Protein AF-A0A929VKB8-F1 (afdb_monomer_lite)

Radius of gyration: 11.56 Å; chains: 1; bounding box: 30×25×24 Å

Secondary structure (DSSP, 8-state):
---HHHHHHHHHHHHTT-HHHHHTT--SHHHHHHHHHH---HHHHHHHHHHHHHS-HHHHHHHH--------PPP-----

pLDDT: mean 89.34, std 10.01, range [55.75, 97.69]

Structure (mmCIF, N/CA/C/O backbone):
data_AF-A0A929VKB8-F1
#
_entry.id   AF-A0A929VKB8-F1
#
loop_
_atom_site.group_PDB
_atom_site.id
_atom_site.type_symbol
_atom_site.label_atom_id
_atom_site.label_alt_id
_atom_site.label_comp_id
_atom_site.label_asym_id
_atom_site.label_entity_id
_atom_site.label_seq_id
_atom_site.pdbx_PDB_ins_code
_atom_site.Cartn_x
_atom_site.Cartn_y
_atom_site.Cartn_z
_atom_site.occupancy
_atom_site.B_iso_or_equiv
_atom_site.auth_seq_id
_atom_site.auth_comp_id
_atom_site.auth_asym_id
_atom_site.auth_atom_id
_atom_site.pdbx_PDB_model_num
ATOM 1 N N . MET A 1 1 ? 13.051 6.728 -0.222 1.00 86.75 1 MET A N 1
ATOM 2 C CA . MET A 1 1 ? 12.407 6.688 1.107 1.00 86.75 1 MET A CA 1
ATOM 3 C C . MET A 1 1 ? 11.168 7.557 1.022 1.00 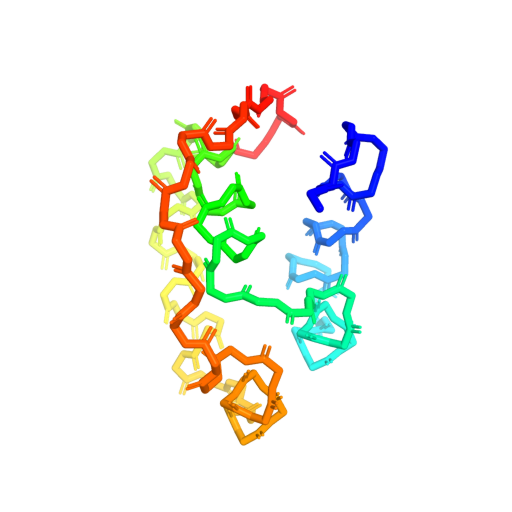86.75 1 MET A C 1
ATOM 5 O O . MET A 1 1 ? 11.289 8.674 0.527 1.00 86.75 1 MET A O 1
ATOM 9 N N . LEU A 1 2 ? 10.008 7.058 1.447 1.00 91.19 2 LEU A N 1
ATOM 10 C CA . LEU A 1 2 ? 8.737 7.767 1.299 1.00 91.19 2 LEU A CA 1
ATOM 11 C C . LEU A 1 2 ? 8.542 8.781 2.432 1.00 91.19 2 LEU A C 1
ATOM 13 O O . LEU A 1 2 ? 8.894 8.516 3.584 1.00 91.19 2 LEU A O 1
ATOM 17 N N . ASN A 1 3 ? 7.950 9.931 2.119 1.00 94.81 3 ASN A N 1
ATOM 18 C CA . ASN A 1 3 ? 7.439 10.851 3.132 1.00 94.81 3 ASN A CA 1
ATOM 19 C C . ASN A 1 3 ? 6.067 10.375 3.663 1.00 94.81 3 ASN A C 1
ATOM 21 O O . ASN A 1 3 ? 5.469 9.435 3.136 1.00 94.81 3 ASN A O 1
ATOM 25 N N . ARG A 1 4 ? 5.544 11.027 4.710 1.00 94.69 4 ARG A N 1
ATOM 26 C CA . ARG A 1 4 ? 4.272 10.628 5.340 1.00 94.69 4 ARG A CA 1
ATOM 27 C C . ARG A 1 4 ? 3.081 10.632 4.374 1.00 94.69 4 ARG A C 1
ATOM 29 O O . ARG A 1 4 ? 2.258 9.725 4.441 1.00 94.69 4 ARG A O 1
ATOM 36 N N . GLU A 1 5 ? 2.976 11.639 3.511 1.00 96.31 5 GLU A N 1
ATOM 37 C CA . GLU A 1 5 ? 1.870 11.770 2.549 1.00 96.31 5 GLU A CA 1
ATOM 38 C C . GLU A 1 5 ? 1.913 10.658 1.502 1.00 96.31 5 GLU A C 1
ATOM 40 O O . GLU A 1 5 ? 0.890 10.056 1.199 1.00 96.31 5 GLU A O 1
ATOM 45 N N . GLN A 1 6 ? 3.108 10.313 1.026 1.00 96.50 6 GLN A N 1
ATOM 46 C CA . GLN A 1 6 ? 3.311 9.202 0.103 1.00 96.50 6 GLN A CA 1
ATOM 47 C C . GLN A 1 6 ? 2.946 7.865 0.753 1.00 96.50 6 GLN A C 1
ATOM 49 O O . GLN A 1 6 ? 2.259 7.061 0.135 1.00 96.50 6 GLN A O 1
ATOM 54 N N . VAL A 1 7 ? 3.342 7.627 2.011 1.00 96.25 7 VAL A N 1
ATOM 55 C CA . VAL A 1 7 ? 2.944 6.408 2.742 1.00 96.25 7 VAL A CA 1
ATOM 56 C C . VAL A 1 7 ? 1.421 6.329 2.904 1.00 96.25 7 VAL A C 1
ATOM 58 O O . VAL A 1 7 ? 0.848 5.247 2.763 1.00 96.25 7 VAL A O 1
ATOM 61 N N . LEU A 1 8 ? 0.757 7.460 3.162 1.00 96.44 8 LEU A N 1
ATOM 62 C CA . LEU A 1 8 ? -0.702 7.520 3.229 1.00 96.44 8 LEU A CA 1
ATOM 63 C C . LEU A 1 8 ? -1.347 7.222 1.865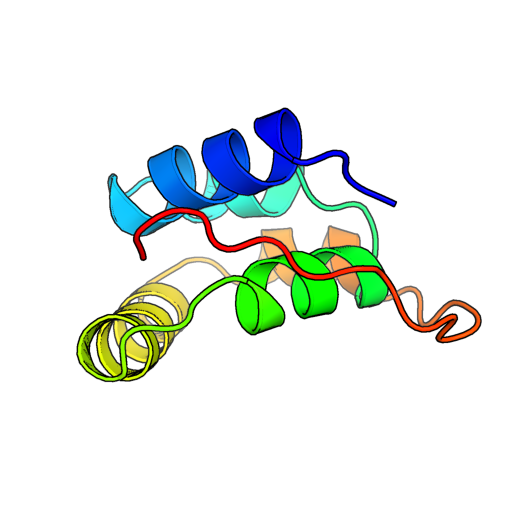 1.00 96.44 8 LEU A C 1
ATOM 65 O O . LEU A 1 8 ? -2.277 6.425 1.812 1.00 96.44 8 LEU A O 1
ATOM 69 N N . GLU A 1 9 ? -0.819 7.774 0.770 1.00 97.12 9 GLU A N 1
ATOM 70 C CA . GLU A 1 9 ? -1.289 7.485 -0.593 1.00 97.12 9 GLU A CA 1
ATOM 71 C C . GLU A 1 9 ? -1.174 5.986 -0.923 1.00 97.12 9 GLU A C 1
ATOM 73 O O . GLU A 1 9 ? -2.118 5.389 -1.450 1.00 97.12 9 GLU A O 1
ATOM 78 N N . VAL A 1 10 ? -0.052 5.344 -0.560 1.00 96.94 10 VAL A N 1
ATOM 79 C CA . VAL A 1 10 ? 0.107 3.886 -0.703 1.00 96.94 10 VAL A CA 1
ATOM 80 C C . VAL A 1 10 ? -0.989 3.154 0.071 1.00 96.94 10 VAL A C 1
ATOM 82 O O . VAL A 1 10 ? -1.615 2.246 -0.474 1.00 96.94 10 VAL A O 1
ATOM 85 N N . ALA A 1 11 ? -1.263 3.560 1.313 1.00 96.44 11 ALA A N 1
ATOM 86 C CA . ALA A 1 11 ? -2.290 2.937 2.143 1.00 96.44 11 ALA A CA 1
ATOM 87 C C . ALA A 1 11 ? -3.701 3.097 1.564 1.00 96.44 11 ALA A C 1
ATOM 89 O O . ALA A 1 11 ? -4.450 2.121 1.513 1.00 96.44 11 ALA A O 1
ATOM 90 N N . GLU A 1 12 ? -4.056 4.290 1.091 1.00 97.06 12 GLU A N 1
ATOM 91 C CA . GLU A 1 12 ? -5.359 4.567 0.482 1.00 97.06 12 GLU A CA 1
ATOM 92 C C . GLU A 1 12 ? -5.583 3.743 -0.788 1.00 97.06 12 GLU A C 1
ATOM 94 O O . GLU A 1 12 ? -6.646 3.141 -0.950 1.00 97.06 12 GLU A O 1
ATOM 99 N N . LEU A 1 13 ? -4.575 3.640 -1.659 1.00 97.69 13 LEU A N 1
ATOM 100 C CA . LEU A 1 13 ? -4.641 2.781 -2.844 1.00 97.69 13 LEU A CA 1
ATOM 101 C C . LEU A 1 13 ? -4.765 1.306 -2.451 1.00 97.69 13 LEU A C 1
ATOM 103 O O . LEU A 1 13 ? -5.634 0.588 -2.953 1.00 97.69 13 LEU A O 1
ATOM 107 N N . PHE A 1 14 ? -3.921 0.859 -1.523 1.00 97.06 14 PHE A N 1
ATOM 108 C CA . PHE A 1 14 ? -3.820 -0.539 -1.136 1.00 97.06 14 PHE A CA 1
ATOM 109 C C . PHE A 1 14 ? -5.094 -1.038 -0.441 1.00 97.06 14 PHE A C 1
ATOM 111 O O . PHE A 1 14 ? -5.706 -2.016 -0.875 1.00 97.06 14 PHE A O 1
ATOM 118 N N . PHE A 1 15 ? -5.550 -0.340 0.603 1.00 95.69 15 PHE A N 1
ATOM 119 C CA . PHE A 1 15 ? -6.770 -0.692 1.334 1.00 95.69 15 PHE A CA 1
ATOM 120 C C . PHE A 1 15 ? -8.056 -0.290 0.600 1.00 95.69 15 PHE A C 1
ATOM 122 O O . PHE A 1 15 ? -9.109 -0.875 0.881 1.00 95.69 15 PHE A O 1
ATOM 129 N N . GLY A 1 16 ? -7.971 0.640 -0.358 1.00 95.94 16 GLY A N 1
ATOM 130 C CA . GLY A 1 16 ? -9.042 1.031 -1.279 1.00 95.94 16 GLY A CA 1
ATOM 131 C C . GLY A 1 16 ? -9.278 0.056 -2.437 1.00 95.94 16 GLY A C 1
ATOM 132 O O . GLY A 1 16 ? -10.113 0.326 -3.298 1.00 95.94 16 GLY A O 1
ATOM 133 N N . GLY A 1 17 ? -8.574 -1.082 -2.469 1.00 95.62 17 GLY A N 1
ATOM 134 C CA . GLY A 1 17 ? -8.802 -2.148 -3.449 1.00 95.62 17 GLY A CA 1
ATOM 135 C C . GLY A 1 17 ? -8.039 -1.983 -4.763 1.00 95.62 17 GLY A C 1
ATOM 136 O O . GLY A 1 17 ? -8.396 -2.627 -5.745 1.00 95.62 17 GLY A O 1
ATOM 137 N N . LYS A 1 18 ? -6.991 -1.151 -4.786 1.00 97.31 18 LYS A N 1
ATOM 138 C CA . LYS A 1 18 ? -6.061 -0.992 -5.916 1.00 97.31 18 LYS A CA 1
ATOM 139 C C . LYS A 1 18 ? -4.622 -1.349 -5.505 1.00 97.31 18 LYS A C 1
ATOM 141 O O . LYS A 1 18 ? -3.732 -0.498 -5.605 1.00 97.31 18 LYS A O 1
ATOM 146 N N . PRO A 1 19 ? -4.367 -2.573 -5.007 1.00 96.81 19 PRO A N 1
ATOM 147 C CA . PRO A 1 19 ? -3.046 -2.949 -4.509 1.00 96.81 19 PRO A CA 1
ATOM 148 C C . PRO A 1 19 ? -1.956 -2.861 -5.584 1.00 96.81 19 PRO A C 1
ATOM 150 O O . PRO A 1 19 ? -0.844 -2.455 -5.269 1.00 96.81 19 PRO A O 1
ATOM 153 N N . GLU A 1 20 ? -2.264 -3.128 -6.854 1.00 96.31 20 GLU A N 1
ATOM 154 C CA . GLU A 1 20 ? -1.302 -3.026 -7.956 1.00 96.31 20 GLU A CA 1
ATOM 155 C C . GLU A 1 20 ? -0.860 -1.583 -8.222 1.00 96.31 20 GLU A C 1
ATOM 157 O O . GLU A 1 20 ? 0.304 -1.347 -8.537 1.00 96.31 20 GLU A O 1
ATOM 162 N N . GLU A 1 21 ? -1.751 -0.601 -8.058 1.00 97.25 21 GLU A N 1
ATOM 163 C CA . GLU A 1 21 ? -1.369 0.815 -8.132 1.00 97.25 21 GLU A CA 1
ATOM 164 C C . GLU A 1 21 ? -0.525 1.223 -6.923 1.00 97.25 21 GLU A C 1
ATOM 166 O O . GLU A 1 21 ? 0.433 1.978 -7.073 1.00 97.25 21 GLU A O 1
ATOM 171 N N . ALA A 1 22 ? -0.821 0.676 -5.740 1.00 97.00 22 ALA A N 1
ATOM 172 C CA . ALA A 1 22 ? -0.003 0.889 -4.550 1.00 97.00 22 ALA A CA 1
ATOM 173 C C . ALA A 1 22 ? 1.418 0.317 -4.722 1.00 97.00 22 ALA A C 1
ATOM 175 O O . ALA A 1 22 ? 2.391 0.956 -4.329 1.00 97.00 22 ALA A O 1
ATOM 176 N N . TYR A 1 23 ? 1.566 -0.843 -5.368 1.00 95.81 23 TYR A N 1
ATOM 177 C CA . TYR A 1 23 ? 2.877 -1.446 -5.636 1.00 95.81 23 TYR A CA 1
ATOM 178 C C . TYR A 1 23 ? 3.759 -0.600 -6.557 1.00 95.81 23 TYR A C 1
ATOM 180 O O . TYR A 1 23 ? 4.969 -0.577 -6.372 1.00 95.81 23 TYR A O 1
ATOM 188 N N . LYS A 1 24 ? 3.178 0.151 -7.500 1.00 94.94 24 LYS A N 1
ATOM 189 C CA . LYS A 1 24 ? 3.937 1.071 -8.369 1.00 94.94 24 LYS A CA 1
ATOM 190 C C . LYS A 1 24 ? 4.470 2.302 -7.630 1.00 94.94 24 LYS A C 1
ATOM 192 O O . LYS A 1 24 ? 5.317 3.013 -8.165 1.00 94.94 24 LYS A O 1
ATOM 197 N N . LYS A 1 25 ? 3.938 2.600 -6.438 1.00 95.25 25 LYS A N 1
ATOM 198 C CA . LYS A 1 25 ? 4.341 3.751 -5.614 1.00 95.25 25 LYS A CA 1
ATOM 199 C C . LYS A 1 25 ? 5.550 3.455 -4.731 1.00 95.25 25 LYS A C 1
ATOM 201 O O . LYS A 1 25 ? 6.158 4.395 -4.229 1.00 95.25 25 LYS A O 1
ATOM 206 N N . VAL A 1 26 ? 5.901 2.182 -4.555 1.00 91.69 26 VAL A N 1
ATOM 207 C CA . VAL A 1 26 ? 7.144 1.775 -3.896 1.00 91.69 26 VAL A CA 1
ATOM 208 C C . VAL A 1 26 ? 8.203 1.456 -4.947 1.00 91.69 26 VAL A C 1
ATOM 210 O O . VAL A 1 26 ? 7.898 0.951 -6.022 1.00 91.69 26 VAL A O 1
ATOM 213 N N . SER A 1 27 ? 9.458 1.766 -4.644 1.00 89.75 27 SER A N 1
ATOM 214 C CA . SER A 1 27 ? 10.603 1.549 -5.541 1.00 89.75 27 SER A CA 1
ATOM 215 C C . SER A 1 27 ? 11.666 0.619 -4.956 1.00 89.75 27 SER A C 1
ATOM 217 O O . SER A 1 27 ? 12.705 0.391 -5.574 1.00 89.75 27 SER A O 1
ATOM 219 N N . SER A 1 28 ? 11.436 0.121 -3.739 1.00 89.62 28 SER A N 1
ATOM 220 C CA . SER A 1 28 ? 12.355 -0.770 -3.036 1.00 89.62 28 SER A CA 1
ATOM 221 C C . SER A 1 28 ? 11.650 -1.561 -1.938 1.00 89.62 28 SER A C 1
ATOM 223 O O . SER A 1 28 ? 10.593 -1.164 -1.434 1.00 89.62 28 SER A O 1
ATOM 225 N N . MET A 1 29 ? 12.287 -2.649 -1.497 1.00 89.12 29 MET A N 1
ATOM 226 C CA . MET A 1 29 ? 11.829 -3.404 -0.329 1.00 89.12 29 MET A CA 1
ATOM 227 C C . MET A 1 29 ? 11.839 -2.554 0.953 1.00 89.12 29 MET A C 1
ATOM 229 O O . MET A 1 29 ? 10.974 -2.725 1.806 1.00 89.12 29 MET A O 1
ATOM 233 N N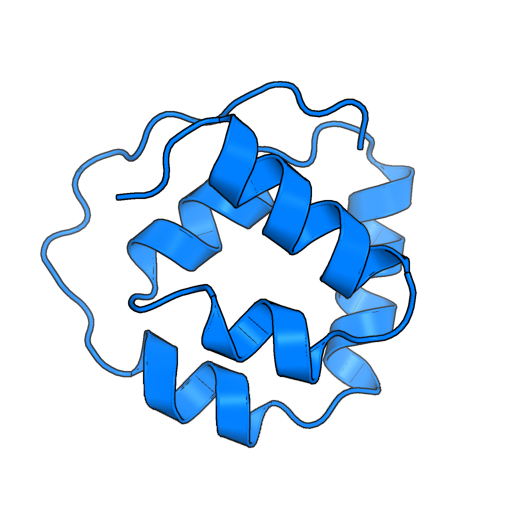 . SER A 1 30 ? 12.763 -1.596 1.080 1.00 90.00 30 SER A N 1
ATOM 234 C CA . SER A 1 30 ? 12.824 -0.696 2.239 1.00 90.00 30 SER A CA 1
ATOM 235 C C . SER A 1 30 ? 11.610 0.236 2.315 1.00 90.00 30 SER A C 1
ATOM 237 O O . SER A 1 30 ? 11.057 0.431 3.393 1.00 90.00 30 SER A O 1
ATOM 239 N N . GLU A 1 31 ? 11.144 0.770 1.183 1.00 91.44 31 GLU A N 1
ATOM 240 C CA . GLU A 1 31 ? 9.910 1.572 1.130 1.00 91.44 31 GLU A CA 1
ATOM 241 C C . GLU A 1 31 ? 8.662 0.724 1.372 1.00 91.44 31 GLU A C 1
ATOM 243 O O . GLU A 1 31 ? 7.734 1.168 2.049 1.00 91.44 31 GLU A O 1
ATOM 248 N N . TRP A 1 32 ? 8.655 -0.519 0.885 1.00 93.00 32 TRP A N 1
ATOM 249 C CA . TRP A 1 32 ? 7.598 -1.464 1.223 1.00 93.00 32 TRP A CA 1
ATOM 250 C C . TRP A 1 32 ? 7.561 -1.745 2.731 1.00 93.00 32 TRP A C 1
ATOM 252 O O . TRP A 1 32 ? 6.511 -1.607 3.350 1.00 93.00 32 TRP A O 1
ATOM 262 N N . ALA A 1 33 ? 8.709 -2.037 3.346 1.00 91.06 33 ALA A N 1
ATOM 263 C CA . ALA A 1 33 ? 8.826 -2.245 4.788 1.00 91.06 33 ALA A CA 1
ATOM 264 C C . ALA A 1 33 ? 8.419 -0.999 5.593 1.00 91.06 33 ALA A C 1
ATOM 266 O O . ALA A 1 33 ? 7.780 -1.115 6.640 1.00 91.06 33 ALA A O 1
ATOM 267 N N . GLN A 1 34 ? 8.742 0.197 5.091 1.00 92.62 34 GLN A N 1
ATOM 268 C CA . GLN A 1 34 ? 8.310 1.469 5.667 1.00 92.62 34 GLN A CA 1
ATOM 269 C C . GLN A 1 34 ? 6.781 1.584 5.689 1.00 92.62 34 GLN A C 1
ATOM 271 O O . GLN A 1 34 ? 6.202 1.923 6.724 1.00 92.62 34 GLN A O 1
ATOM 276 N N . PHE A 1 35 ? 6.124 1.280 4.566 1.00 94.12 35 PHE A N 1
ATOM 277 C CA . PHE A 1 35 ? 4.668 1.259 4.464 1.00 94.12 35 PHE A CA 1
ATOM 278 C C . PHE A 1 35 ? 4.058 0.231 5.422 1.00 94.12 35 PHE A C 1
ATOM 280 O O . PHE A 1 35 ? 3.213 0.586 6.241 1.00 94.12 35 PHE A O 1
ATOM 287 N N . THR A 1 36 ? 4.525 -1.017 5.394 1.00 92.75 36 THR A N 1
ATOM 288 C CA . THR A 1 36 ? 3.957 -2.076 6.239 1.00 92.75 36 THR A CA 1
ATOM 289 C C . THR A 1 36 ? 4.186 -1.809 7.720 1.00 92.75 36 THR A C 1
ATOM 291 O O . THR A 1 36 ? 3.294 -2.011 8.532 1.00 92.75 36 THR A O 1
ATOM 294 N N . GLY A 1 37 ? 5.355 -1.274 8.081 1.00 91.94 37 GLY A N 1
ATOM 295 C CA . GLY A 1 37 ? 5.665 -0.867 9.449 1.00 91.94 37 GLY A CA 1
ATOM 296 C C . GLY A 1 37 ? 4.865 0.350 9.925 1.00 91.94 37 GLY A C 1
ATOM 297 O O . GLY A 1 37 ? 4.815 0.601 11.129 1.00 91.94 37 GLY A O 1
ATOM 298 N N . SER A 1 38 ? 4.244 1.102 9.013 1.00 93.00 38 SER A N 1
ATOM 299 C CA . SER A 1 38 ? 3.355 2.234 9.312 1.00 93.00 38 SER A CA 1
ATOM 300 C C . SER A 1 38 ? 1.907 1.802 9.585 1.00 93.00 38 SER A C 1
ATOM 302 O O . SER A 1 38 ? 1.129 2.587 10.117 1.00 93.00 38 SER A O 1
ATOM 304 N N . ILE A 1 39 ? 1.549 0.547 9.296 1.00 92.00 39 ILE A N 1
ATOM 305 C CA . ILE A 1 39 ? 0.257 -0.048 9.663 1.00 92.00 39 ILE A CA 1
ATOM 306 C C . ILE A 1 39 ? 0.342 -0.470 11.135 1.00 92.00 39 ILE A C 1
ATOM 308 O O . ILE A 1 39 ? 1.122 -1.354 11.490 1.00 92.00 39 ILE A O 1
ATOM 312 N N . LYS A 1 40 ? -0.416 0.184 12.018 1.00 88.56 40 LYS A N 1
ATOM 313 C CA . LYS A 1 40 ? -0.350 -0.035 13.472 1.00 88.56 40 LYS A CA 1
ATOM 314 C C . LYS A 1 40 ? -1.551 -0.802 14.020 1.00 88.56 40 LYS A C 1
ATOM 316 O O . LYS A 1 40 ? -1.456 -1.337 15.126 1.00 88.56 40 LYS A O 1
ATOM 321 N N . LYS A 1 41 ? -2.675 -0.899 13.296 1.00 87.94 41 LYS A N 1
ATOM 322 C CA . LYS A 1 41 ? -3.839 -1.667 13.770 1.00 87.94 41 LYS A CA 1
ATOM 323 C C . LYS A 1 41 ? -3.739 -3.134 13.358 1.00 87.94 41 LYS A C 1
ATOM 325 O O . LYS A 1 41 ? -3.681 -3.474 12.178 1.00 87.94 41 LYS A O 1
ATOM 330 N N . ASN A 1 42 ? -3.851 -4.029 14.340 1.00 85.00 42 ASN A N 1
ATOM 331 C CA . ASN A 1 42 ? -3.787 -5.484 14.136 1.00 85.00 42 ASN A CA 1
ATOM 332 C C . ASN A 1 42 ? -4.798 -6.014 13.098 1.00 85.00 42 ASN A C 1
ATOM 334 O O . ASN A 1 42 ? -4.517 -6.977 12.383 1.00 85.00 42 ASN A O 1
ATOM 338 N N . GLU A 1 43 ? -5.982 -5.401 12.999 1.00 87.69 43 GLU A N 1
ATOM 339 C CA . GLU A 1 43 ? -6.993 -5.770 11.999 1.00 87.69 43 GLU A CA 1
ATOM 340 C C . GLU A 1 43 ? -6.503 -5.556 10.558 1.00 87.69 43 GLU A C 1
ATOM 342 O O . GLU A 1 43 ? -6.780 -6.372 9.671 1.00 87.69 43 GLU A O 1
ATOM 347 N N . ASN A 1 44 ? -5.715 -4.502 10.337 1.00 90.44 44 ASN A N 1
ATOM 348 C CA . ASN A 1 44 ? -5.194 -4.147 9.028 1.00 90.44 44 ASN A CA 1
ATOM 349 C C . ASN A 1 44 ? -4.000 -5.012 8.637 1.00 90.44 44 ASN A C 1
ATOM 351 O O . ASN A 1 44 ? -3.843 -5.301 7.454 1.00 90.44 44 ASN A O 1
ATOM 355 N N . ASP A 1 45 ? -3.266 -5.554 9.609 1.00 87.81 45 ASP A N 1
ATOM 356 C CA . ASP A 1 45 ? -2.215 -6.545 9.370 1.00 87.81 45 ASP A CA 1
ATOM 357 C C . ASP A 1 45 ? -2.788 -7.829 8.736 1.00 87.81 45 ASP A C 1
ATOM 359 O O . ASP A 1 45 ? -2.318 -8.325 7.706 1.00 87.81 45 ASP A O 1
ATOM 363 N N . ARG A 1 46 ? -3.904 -8.339 9.285 1.00 91.31 46 ARG A N 1
ATOM 364 C CA . ARG A 1 46 ? -4.625 -9.483 8.697 1.00 91.31 46 ARG A CA 1
ATOM 365 C C . ARG A 1 46 ? -5.199 -9.135 7.325 1.00 91.31 46 ARG A C 1
ATOM 367 O O . ARG A 1 46 ? -5.108 -9.942 6.396 1.00 91.31 46 ARG A O 1
ATOM 374 N N . ARG A 1 47 ? -5.814 -7.958 7.199 1.00 94.06 47 ARG A N 1
ATOM 375 C CA . ARG A 1 47 ? -6.438 -7.498 5.952 1.00 94.06 47 ARG A CA 1
ATOM 376 C C . ARG A 1 47 ? -5.404 -7.334 4.837 1.00 94.06 47 ARG A C 1
ATOM 378 O O . ARG A 1 47 ? -5.658 -7.772 3.719 1.00 94.06 47 ARG A O 1
ATOM 385 N N . MET A 1 48 ? -4.220 -6.818 5.154 1.00 94.12 48 MET A N 1
ATOM 386 C CA . MET A 1 48 ? -3.106 -6.676 4.224 1.00 94.12 48 MET A CA 1
ATOM 387 C C . MET A 1 48 ? -2.678 -8.024 3.644 1.00 94.12 48 MET A C 1
ATOM 389 O O . MET A 1 48 ? -2.596 -8.162 2.425 1.00 94.12 48 MET A O 1
ATOM 393 N N . ARG A 1 49 ? -2.494 -9.051 4.484 1.00 92.31 49 ARG A N 1
ATOM 394 C CA . ARG A 1 49 ? -2.140 -10.405 4.012 1.00 92.31 49 ARG A CA 1
ATOM 395 C C . ARG A 1 49 ? -3.193 -10.994 3.070 1.00 92.31 49 ARG A C 1
ATOM 397 O O . ARG A 1 49 ? -2.845 -11.706 2.131 1.00 92.31 49 ARG A O 1
ATOM 404 N N . ILE A 1 50 ? -4.476 -10.714 3.315 1.00 95.88 50 ILE A N 1
ATOM 405 C CA . ILE A 1 50 ? -5.576 -11.153 2.443 1.00 95.88 50 ILE A CA 1
ATOM 406 C C . ILE A 1 50 ? -5.525 -10.427 1.096 1.00 95.88 50 ILE A C 1
ATOM 408 O O . ILE A 1 50 ? -5.686 -11.083 0.069 1.00 95.88 50 ILE A O 1
ATOM 412 N N . ILE A 1 51 ? -5.297 -9.109 1.101 1.00 96.44 51 ILE A N 1
ATOM 413 C CA . ILE A 1 51 ? -5.159 -8.303 -0.120 1.00 96.44 51 ILE A CA 1
ATOM 414 C C . ILE A 1 51 ? -3.985 -8.825 -0.950 1.00 96.44 51 ILE A C 1
ATOM 416 O O . ILE A 1 51 ? -4.192 -9.193 -2.099 1.00 96.44 51 ILE A O 1
ATOM 420 N N . MET A 1 52 ? -2.800 -8.974 -0.346 1.00 94.81 52 MET A N 1
ATOM 421 C CA . MET A 1 52 ? -1.608 -9.484 -1.038 1.00 94.81 52 MET A CA 1
ATOM 422 C C . MET A 1 52 ? -1.804 -10.877 -1.640 1.00 94.81 52 MET A C 1
ATOM 424 O O . MET A 1 52 ? -1.320 -11.160 -2.725 1.00 94.81 52 MET A O 1
ATOM 428 N N . ARG A 1 53 ? -2.512 -11.777 -0.946 1.00 94.75 53 ARG A N 1
ATOM 429 C CA . ARG A 1 53 ? -2.772 -13.131 -1.466 1.00 94.75 53 ARG A CA 1
ATOM 430 C C . ARG A 1 53 ? -3.687 -13.122 -2.698 1.00 94.75 53 ARG A C 1
ATOM 432 O O . ARG A 1 53 ? -3.722 -14.105 -3.430 1.00 94.75 53 ARG A O 1
ATOM 439 N N . ARG A 1 54 ? -4.483 -12.066 -2.871 1.00 95.25 54 ARG A N 1
ATOM 440 C CA . ARG A 1 54 ? -5.470 -11.931 -3.949 1.00 95.25 54 ARG A CA 1
ATOM 441 C C . ARG A 1 54 ? -5.015 -11.002 -5.076 1.00 95.25 54 ARG A C 1
ATOM 443 O O . ARG A 1 54 ? -5.686 -10.985 -6.101 1.00 95.25 54 ARG A O 1
ATOM 450 N N . SER A 1 55 ? -3.950 -10.232 -4.876 1.00 94.25 55 SER A N 1
ATOM 451 C CA . SER A 1 55 ? -3.410 -9.285 -5.849 1.00 94.25 55 SER A CA 1
ATOM 452 C C . SER A 1 55 ? -2.369 -9.926 -6.764 1.00 94.25 55 SER A C 1
ATOM 454 O O . SER A 1 55 ? -1.837 -11.005 -6.488 1.00 94.25 55 SER A O 1
ATOM 456 N N . ASP A 1 56 ? -2.058 -9.235 -7.858 1.00 94.75 56 ASP A N 1
ATOM 457 C CA . ASP A 1 56 ? -0.923 -9.576 -8.709 1.00 94.75 56 ASP A CA 1
ATOM 458 C C . ASP A 1 56 ? 0.385 -9.060 -8.088 1.00 94.75 56 ASP A C 1
ATOM 460 O O . ASP A 1 56 ? 0.736 -7.878 -8.165 1.00 94.75 56 ASP A O 1
ATOM 464 N N . LEU A 1 57 ? 1.132 -9.975 -7.471 1.00 94.00 57 LEU A N 1
ATOM 465 C CA . LEU A 1 57 ? 2.416 -9.668 -6.844 1.00 94.00 57 LEU A CA 1
ATOM 466 C C . LEU A 1 57 ? 3.561 -9.475 -7.850 1.00 94.00 57 LEU A C 1
ATOM 468 O O . LEU A 1 57 ? 4.634 -9.047 -7.437 1.00 94.00 57 LEU A O 1
ATOM 472 N N . SER A 1 58 ? 3.364 -9.726 -9.151 1.00 94.38 58 SER A N 1
ATOM 473 C CA . SER A 1 58 ? 4.418 -9.511 -10.153 1.00 94.38 58 SER A CA 1
ATOM 474 C C . SER A 1 58 ? 4.800 -8.035 -10.298 1.00 94.38 58 SER A C 1
ATOM 476 O O . SER A 1 58 ? 5.939 -7.716 -10.640 1.00 94.38 58 SER A O 1
ATOM 478 N N . VAL A 1 59 ? 3.866 -7.118 -10.013 1.00 92.06 59 VAL A N 1
ATOM 479 C CA . VAL A 1 59 ? 4.144 -5.676 -9.968 1.00 92.06 59 VAL A CA 1
ATOM 480 C C . VAL A 1 59 ? 5.016 -5.362 -8.760 1.00 92.06 59 VAL A C 1
ATOM 482 O O . VAL A 1 59 ? 6.057 -4.734 -8.910 1.00 92.06 59 VAL A O 1
ATOM 485 N N . TRP A 1 60 ? 4.623 -5.845 -7.580 1.00 93.19 60 TRP A N 1
ATOM 486 C CA . TRP A 1 60 ? 5.400 -5.676 -6.355 1.00 93.19 60 TRP A CA 1
ATOM 487 C C . TRP A 1 60 ? 6.830 -6.205 -6.520 1.00 93.19 60 TRP A C 1
ATOM 489 O O . TRP A 1 60 ? 7.773 -5.460 -6.279 1.00 93.19 60 TRP A O 1
ATOM 499 N N . ASP A 1 61 ? 6.987 -7.425 -7.039 1.00 91.44 61 ASP A N 1
ATOM 500 C CA . ASP A 1 61 ? 8.283 -8.086 -7.236 1.00 91.44 61 ASP A CA 1
ATOM 501 C C . ASP A 1 61 ? 9.235 -7.271 -8.132 1.00 91.44 61 ASP A C 1
ATOM 503 O O . ASP A 1 61 ? 10.38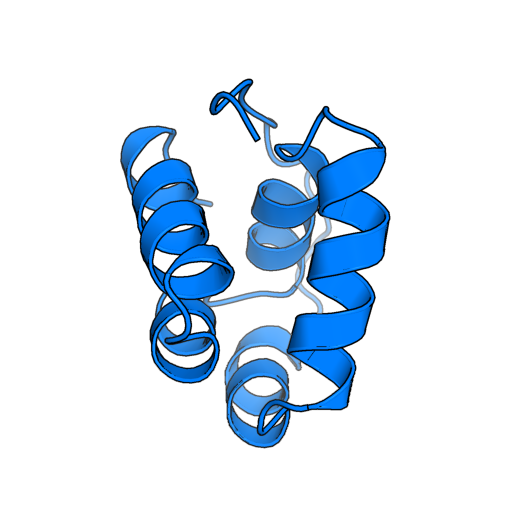9 -7.041 -7.776 1.00 91.44 61 ASP A O 1
ATOM 507 N N . LYS A 1 62 ? 8.738 -6.704 -9.243 1.00 89.94 62 LYS A N 1
ATOM 508 C CA . LYS A 1 62 ? 9.537 -5.820 -10.121 1.00 89.94 62 LYS A CA 1
ATOM 509 C C . LYS A 1 62 ? 10.093 -4.592 -9.402 1.00 89.94 62 LYS A C 1
ATOM 511 O O . LYS A 1 62 ? 11.154 -4.098 -9.781 1.00 89.94 62 LYS A O 1
ATOM 516 N N . HIS A 1 63 ? 9.365 -4.081 -8.414 1.00 84.88 63 HIS A N 1
ATOM 517 C CA . HIS A 1 63 ? 9.717 -2.867 -7.685 1.00 84.88 63 HIS A CA 1
ATOM 518 C C . HIS A 1 63 ? 10.503 -3.144 -6.397 1.00 84.88 63 HIS A C 1
ATOM 520 O O . HIS A 1 63 ? 11.196 -2.254 -5.913 1.00 84.88 63 HIS A O 1
ATOM 526 N N . THR A 1 64 ? 10.437 -4.355 -5.838 1.00 82.44 64 THR A N 1
ATOM 527 C CA . THR A 1 64 ? 11.104 -4.707 -4.572 1.00 82.44 64 THR A CA 1
ATOM 528 C C . THR A 1 64 ? 12.274 -5.679 -4.718 1.00 82.44 64 THR A C 1
ATOM 530 O O . THR A 1 64 ? 1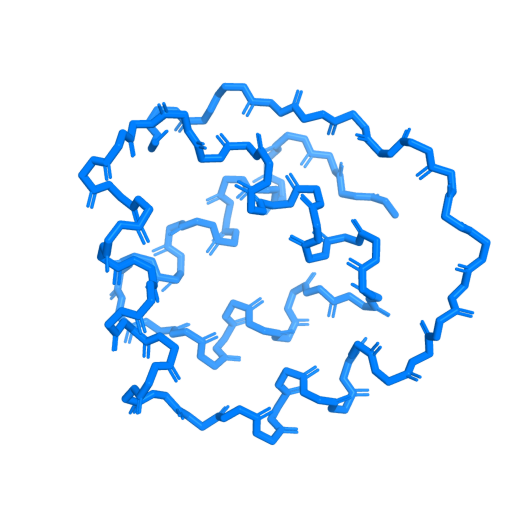3.003 -5.867 -3.746 1.00 82.44 64 THR A O 1
ATOM 533 N N . ALA A 1 65 ? 12.523 -6.228 -5.914 1.00 72.56 65 ALA A N 1
ATOM 534 C CA . ALA A 1 65 ? 13.610 -7.178 -6.183 1.00 72.56 65 ALA A CA 1
ATOM 535 C C . ALA A 1 65 ? 15.025 -6.659 -5.855 1.00 72.56 65 ALA A C 1
ATOM 537 O O . ALA A 1 65 ? 15.947 -7.451 -5.655 1.00 72.56 65 ALA A O 1
ATOM 538 N N . VAL A 1 66 ? 15.227 -5.339 -5.792 1.00 65.00 66 VAL A N 1
ATOM 539 C CA . VAL A 1 66 ? 16.519 -4.752 -5.421 1.00 65.00 66 VAL A CA 1
ATOM 540 C C . VAL A 1 66 ? 16.597 -4.600 -3.901 1.00 65.00 66 VAL A C 1
ATOM 542 O O . VAL A 1 66 ? 16.039 -3.668 -3.319 1.00 65.00 66 VAL A O 1
ATOM 545 N N . ILE A 1 67 ? 17.332 -5.513 -3.260 1.00 59.03 67 ILE A N 1
ATOM 546 C CA . ILE A 1 67 ? 17.701 -5.424 -1.842 1.00 59.03 67 ILE A CA 1
ATOM 547 C C . ILE A 1 67 ? 18.802 -4.363 -1.710 1.00 59.03 67 ILE A C 1
ATOM 549 O O . ILE A 1 67 ? 19.989 -4.637 -1.882 1.00 59.03 67 ILE A O 1
ATOM 553 N N . GLY A 1 68 ? 18.397 -3.113 -1.488 1.00 59.44 68 GLY A N 1
ATOM 554 C CA . GLY A 1 68 ? 19.303 -2.028 -1.113 1.00 59.44 68 GLY A CA 1
ATOM 555 C C . GLY A 1 68 ? 19.695 -2.103 0.365 1.00 59.44 68 GLY A C 1
ATOM 556 O O . GLY A 1 68 ? 19.079 -2.825 1.142 1.00 59.44 68 GLY A O 1
ATOM 557 N N . ASN A 1 69 ? 20.712 -1.329 0.759 1.00 55.75 69 ASN A N 1
ATOM 558 C CA . ASN A 1 69 ? 21.125 -1.189 2.159 1.00 55.75 69 A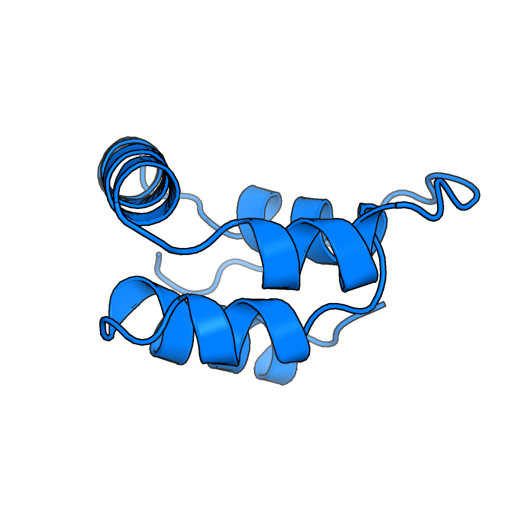SN A CA 1
ATOM 559 C C . ASN A 1 69 ? 19.908 -0.806 3.020 1.00 55.75 69 ASN A C 1
ATOM 561 O O . ASN A 1 69 ? 19.360 0.289 2.861 1.00 55.75 69 ASN A O 1
ATOM 565 N N . GLU A 1 70 ? 19.494 -1.708 3.912 1.00 58.62 70 GLU A N 1
ATOM 566 C CA . GLU A 1 70 ? 18.350 -1.558 4.815 1.00 58.62 70 GLU A CA 1
ATOM 567 C C . GLU A 1 70 ? 18.645 -0.501 5.890 1.00 58.62 70 GLU A C 1
ATOM 569 O O . GLU A 1 70 ? 18.813 -0.779 7.074 1.00 58.62 70 GLU A O 1
ATOM 574 N N . SER A 1 71 ? 18.741 0.760 5.478 1.00 61.41 71 SER A N 1
ATOM 575 C CA . SER A 1 71 ? 18.615 1.874 6.410 1.00 61.41 71 SER A CA 1
ATOM 576 C C . SER A 1 71 ? 17.224 1.808 7.048 1.00 61.41 71 SER A C 1
ATOM 578 O O . SER A 1 71 ? 16.225 1.631 6.346 1.00 61.41 71 SER A O 1
ATOM 580 N N . MET A 1 72 ? 17.153 1.918 8.381 1.00 66.81 72 MET A N 1
ATOM 581 C CA . MET A 1 72 ? 15.881 1.998 9.105 1.00 66.81 72 MET A CA 1
ATOM 582 C C . MET A 1 72 ? 15.067 3.174 8.556 1.00 66.81 72 MET A C 1
ATOM 584 O O . MET A 1 72 ? 15.342 4.334 8.858 1.00 66.81 72 MET A O 1
ATOM 588 N N . CYS A 1 73 ? 14.073 2.869 7.725 1.00 77.56 73 CYS A N 1
ATOM 589 C CA . CYS A 1 73 ? 13.156 3.867 7.201 1.00 77.56 73 CYS A CA 1
ATOM 590 C C . CYS A 1 73 ? 12.173 4.266 8.318 1.00 77.56 73 CYS A C 1
ATOM 592 O O . CYS A 1 73 ? 11.666 3.390 9.026 1.00 77.56 73 CYS A O 1
ATOM 594 N N . PRO A 1 74 ? 11.881 5.563 8.506 1.00 86.31 74 PRO A N 1
ATOM 595 C CA . PRO A 1 74 ? 10.961 6.013 9.539 1.00 86.31 74 PRO A CA 1
ATOM 596 C C . PRO A 1 74 ? 9.545 5.524 9.227 1.00 86.31 74 PRO A C 1
ATOM 598 O O . PRO A 1 74 ? 9.067 5.672 8.106 1.00 86.31 74 PRO A O 1
ATOM 601 N N . THR A 1 75 ? 8.853 4.976 10.223 1.00 90.06 75 THR A N 1
ATOM 602 C CA . THR A 1 75 ? 7.431 4.617 10.091 1.00 90.06 75 THR A CA 1
ATOM 603 C C . THR A 1 75 ? 6.554 5.756 10.593 1.00 90.06 75 THR A C 1
ATOM 605 O O . THR A 1 75 ? 6.952 6.503 11.489 1.00 90.06 75 THR A O 1
ATOM 608 N N . TYR A 1 76 ? 5.357 5.887 10.032 1.00 90.25 76 TYR A N 1
ATOM 609 C CA . TYR A 1 76 ? 4.395 6.919 10.405 1.00 90.25 76 TYR A CA 1
ATOM 610 C C . TYR A 1 76 ? 3.115 6.275 10.930 1.00 90.25 76 TYR A C 1
ATOM 612 O O . TYR A 1 76 ? 2.684 5.258 10.404 1.00 90.25 76 TYR A O 1
ATOM 620 N N . ASP A 1 77 ? 2.474 6.870 11.935 1.00 88.88 77 ASP A N 1
ATOM 621 C CA . ASP A 1 77 ? 1.081 6.527 12.230 1.00 88.88 77 ASP A CA 1
ATOM 622 C C . ASP A 1 77 ? 0.176 7.198 11.182 1.00 88.88 77 ASP A C 1
ATOM 624 O O . ASP A 1 77 ? 0.080 8.434 11.088 1.00 88.88 77 ASP A O 1
ATOM 628 N N . ILE A 1 78 ? -0.420 6.361 10.336 1.00 88.56 78 ILE A N 1
ATOM 629 C CA . ILE A 1 78 ? -1.272 6.752 9.208 1.00 88.56 78 ILE A CA 1
ATOM 630 C C . ILE A 1 78 ? -2.750 6.410 9.438 1.00 88.56 78 ILE A C 1
ATOM 632 O O . ILE A 1 78 ? -3.557 6.562 8.526 1.00 88.56 78 ILE A O 1
ATOM 636 N N . GLY A 1 79 ? -3.127 5.958 10.641 1.00 84.19 79 GLY A N 1
ATOM 637 C CA . GLY A 1 79 ? -4.518 5.630 10.979 1.00 84.19 79 GLY A CA 1
ATOM 638 C C . GLY A 1 79 ? -5.017 4.269 10.470 1.00 84.19 79 GLY A C 1
ATOM 639 O O . GLY A 1 79 ? -6.197 3.948 10.665 1.00 84.19 79 GLY A O 1
ATOM 640 N N . TYR A 1 80 ? -4.126 3.467 9.881 1.00 80.00 80 TYR A N 1
ATOM 641 C CA . TYR A 1 80 ? -4.316 2.051 9.548 1.00 80.00 80 TYR A CA 1
ATOM 642 C C . TYR A 1 80 ? -3.572 1.159 10.544 1.00 80.00 80 TYR A C 1
ATOM 644 O O . TYR A 1 80 ? -2.640 1.620 11.225 1.00 80.00 80 TYR A O 1
#

Foldseek 3Di:
DDDPVLLLVLVCCQVVLNNLVSLLSAQEVLVVCQSLVQDDDPVVVVVNVVSVVVDDCVSNCNRHVDPDDNDNDDHHNNVD

Sequence (80 aa):
MLNREQVLEVAELFFGGKPEEAYKKVSSMSEWAQFTGSIKKNENDRRMRIIMRRSDLSVWDKHTAVIGNESMCPTYDIGY